Protein AF-A0A180GJJ0-F1 (afdb_monomer_lite)

pLDDT: mean 71.5, std 15.03, range [34.44, 91.5]

Organism: Puccinia triticina (isolate 1-1 / race 1 (BBBD)) (NCBI:txid630390)

InterPro domains:
  IPR057678 Domain of unknown function DUF7918 [PF25534] (17-155)

Foldseek 3Di:
DWWKWKWKAWLLATQDIDTGGPVDDDDDDDFWDWDDDPDPQKIWIWGKDKDFAAEDAVVPDDQADPPPSSLVSFQKMKMFMWTFDKDFDPDDDPPPNRPWDQDHYHYPVSVSCQARITITTHDIDMDGDDDDGDIDTPDTDPGGQWMWMWGWGDVVVCVVVPDDTDRDIDIDGD

Secondary structure (DSSP, 8-state):
---EEEEEEETTEEEEEEEE-TT--S-----EEEEE-SSTTEEEEEEEEEEE-EEE-TTT-S-----HHHHHHTTEEEEEEEEEEEEE-------------S--EEETT-TT---SEEEEE---EEEE------EEEEEE-SS-SEEEEEE---HHHHHTTT-----EEEEE--

Radius of gyration: 18.38 Å; chains: 1; bounding box: 46×41×48 Å

Sequence (174 aa):
MWPDVALVDLDGIPVSQRRIPRTQSGRRTFSQVSTKSSDLRLRATRPYQFAPIKLVDPDEQQELCQDENIIKSLGTIELRIYRCKLLATLRQENTSAFKTTNEMSFSESSKNARLTSTAGLGKPAIKERKHKTQYVIRKIADHPFLHFVFQYKPRLISLAKGSFQILSCLLNLQ

Structure (mmCIF, N/CA/C/O backbone):
data_AF-A0A180GJJ0-F1
#
_entry.id   AF-A0A180GJJ0-F1
#
loop_
_atom_site.group_PDB
_atom_site.id
_atom_site.type_symbol
_atom_site.label_atom_id
_atom_site.label_alt_id
_atom_site.label_comp_id
_atom_site.label_asym_id
_atom_site.label_entity_id
_atom_site.label_seq_id
_atom_site.pdbx_PDB_ins_code
_atom_site.Cartn_x
_atom_site.Cartn_y
_atom_site.Cartn_z
_atom_site.occupancy
_atom_site.B_iso_or_equiv
_atom_site.auth_seq_id
_atom_site.auth_comp_id
_atom_site.auth_asym_id
_atom_site.auth_atom_id
_atom_site.pdbx_PDB_model_num
ATOM 1 N N . MET A 1 1 ? 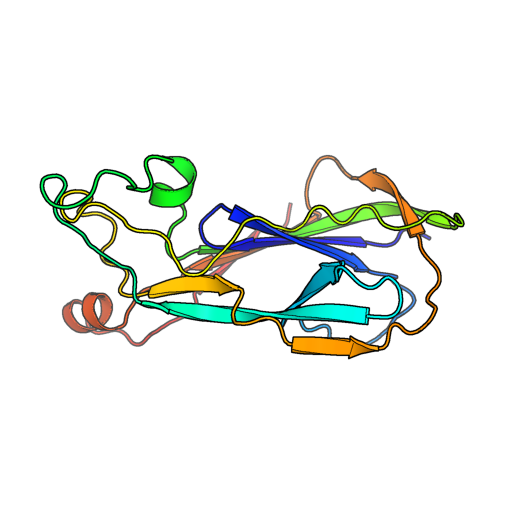16.357 -9.817 -18.663 1.00 50.34 1 MET A N 1
ATOM 2 C CA . MET A 1 1 ? 16.080 -10.349 -17.308 1.00 50.34 1 MET A CA 1
ATOM 3 C C . MET A 1 1 ? 14.993 -9.491 -16.662 1.00 50.34 1 MET A C 1
ATOM 5 O O . MET A 1 1 ? 15.060 -8.276 -16.787 1.00 50.34 1 MET A O 1
ATOM 9 N N . TRP A 1 2 ? 13.958 -10.104 -16.082 1.00 55.50 2 TRP A N 1
ATOM 10 C CA . TRP A 1 2 ? 12.721 -9.435 -15.652 1.00 55.50 2 TRP A CA 1
ATOM 11 C C . TRP A 1 2 ? 12.862 -8.857 -14.232 1.00 55.50 2 TRP A C 1
ATOM 13 O O . TRP A 1 2 ? 13.170 -9.613 -13.314 1.00 55.50 2 TRP A O 1
ATOM 23 N N . PRO A 1 3 ? 12.697 -7.548 -14.028 1.00 70.69 3 PRO A N 1
ATOM 24 C CA . PRO A 1 3 ? 12.611 -6.928 -12.703 1.00 70.69 3 PRO A CA 1
ATOM 25 C C . PRO A 1 3 ? 11.226 -7.107 -12.065 1.00 70.69 3 PRO A C 1
ATOM 27 O O . PRO A 1 3 ? 10.249 -7.434 -12.735 1.00 70.69 3 PRO A O 1
ATOM 30 N N . ASP A 1 4 ? 11.138 -6.852 -10.764 1.00 82.25 4 ASP A N 1
ATOM 31 C CA . ASP A 1 4 ? 9.906 -7.012 -9.995 1.00 82.25 4 ASP A CA 1
ATOM 32 C C . ASP A 1 4 ? 9.265 -5.650 -9.686 1.00 82.25 4 ASP A C 1
ATOM 34 O O . ASP A 1 4 ? 9.913 -4.597 -9.727 1.00 82.25 4 ASP A O 1
ATOM 38 N N . VAL A 1 5 ? 7.973 -5.656 -9.383 1.00 86.31 5 VAL A N 1
ATOM 39 C CA . VAL A 1 5 ? 7.228 -4.489 -8.901 1.00 86.31 5 VAL A CA 1
ATOM 40 C C . VAL A 1 5 ? 6.573 -4.869 -7.588 1.00 86.31 5 VAL A C 1
ATOM 42 O O . VAL A 1 5 ? 5.869 -5.868 -7.527 1.00 86.31 5 VAL A O 1
ATOM 45 N N . ALA A 1 6 ? 6.803 -4.069 -6.553 1.00 87.38 6 ALA A N 1
ATOM 46 C CA . ALA A 1 6 ? 6.100 -4.174 -5.285 1.00 87.38 6 ALA A CA 1
ATOM 47 C C . ALA A 1 6 ? 5.006 -3.107 -5.210 1.00 87.38 6 ALA A C 1
ATOM 49 O O . ALA A 1 6 ? 5.287 -1.929 -5.451 1.00 87.38 6 ALA A O 1
ATOM 50 N N . LEU A 1 7 ? 3.794 -3.524 -4.866 1.00 90.38 7 LEU A N 1
ATOM 51 C CA . LEU A 1 7 ? 2.682 -2.664 -4.480 1.00 90.38 7 LEU A CA 1
ATOM 52 C C . LEU A 1 7 ? 2.511 -2.753 -2.966 1.00 90.38 7 LEU A C 1
ATOM 54 O O . LEU A 1 7 ? 2.611 -3.846 -2.406 1.00 90.38 7 LEU A O 1
ATOM 58 N N . VAL A 1 8 ? 2.314 -1.602 -2.330 1.00 89.81 8 VAL A N 1
ATOM 59 C CA . VAL A 1 8 ? 2.077 -1.478 -0.891 1.00 89.81 8 VAL A CA 1
ATOM 60 C C . VAL A 1 8 ? 0.735 -0.799 -0.693 1.00 89.81 8 VAL A C 1
ATOM 62 O O . VAL A 1 8 ? 0.565 0.338 -1.151 1.00 89.81 8 VAL A O 1
ATOM 65 N N . ASP A 1 9 ? -0.148 -1.469 0.035 1.00 90.75 9 ASP A N 1
ATOM 66 C CA . ASP A 1 9 ? -1.451 -0.950 0.430 1.00 90.75 9 ASP A CA 1
ATOM 67 C C . ASP A 1 9 ? -1.534 -0.899 1.960 1.00 90.75 9 ASP A C 1
ATOM 69 O O . ASP A 1 9 ? -1.053 -1.802 2.651 1.00 90.75 9 ASP A O 1
ATOM 73 N N . LEU A 1 10 ? -2.105 0.183 2.486 1.00 88.88 10 LEU A N 1
ATOM 74 C CA . LEU A 1 10 ? -2.349 0.383 3.914 1.00 88.88 10 LEU A CA 1
ATOM 75 C C . LEU A 1 10 ? -3.845 0.569 4.110 1.00 88.88 10 LEU A C 1
ATOM 77 O O . LEU A 1 10 ? -4.430 1.455 3.493 1.00 88.88 10 LEU A O 1
ATOM 81 N N . ASP A 1 11 ? -4.453 -0.283 4.928 1.00 87.38 11 ASP A N 1
ATOM 82 C CA . ASP A 1 11 ? -5.887 -0.260 5.216 1.00 87.38 11 ASP A CA 1
ATOM 83 C C . ASP A 1 11 ? -6.754 -0.280 3.943 1.00 87.38 11 ASP A C 1
ATOM 85 O O . ASP A 1 11 ? -7.770 0.396 3.842 1.00 87.38 11 ASP A O 1
ATOM 89 N N . GLY A 1 12 ? -6.320 -1.038 2.928 1.00 85.62 12 GLY A N 1
ATOM 90 C CA . GLY A 1 12 ? -6.993 -1.127 1.625 1.00 85.62 12 GLY A CA 1
ATOM 91 C C . GLY A 1 12 ? -6.699 0.032 0.668 1.00 85.62 12 GLY A C 1
ATOM 92 O O . GLY A 1 12 ? -7.178 0.021 -0.466 1.00 85.62 12 GLY A O 1
ATOM 93 N N . ILE A 1 13 ? -5.886 1.012 1.075 1.00 87.81 13 ILE A N 1
ATOM 94 C CA . ILE A 1 13 ? -5.549 2.173 0.252 1.00 87.81 13 ILE A CA 1
ATOM 95 C C . ILE A 1 13 ? -4.162 1.999 -0.379 1.00 87.81 13 ILE A C 1
ATOM 97 O O . ILE A 1 13 ? -3.177 1.823 0.345 1.00 87.81 13 ILE A O 1
ATOM 101 N N . PRO A 1 14 ? -4.026 2.108 -1.713 1.00 88.00 14 PRO A N 1
ATOM 102 C CA . PRO A 1 14 ? -2.728 2.023 -2.364 1.00 88.00 14 PRO A CA 1
ATOM 103 C C . PRO A 1 14 ? -1.867 3.239 -2.031 1.00 88.00 14 PRO A C 1
ATOM 105 O O . PRO A 1 14 ? -2.184 4.373 -2.399 1.00 88.00 14 PRO A O 1
ATOM 108 N N . VAL A 1 15 ? -0.733 2.999 -1.370 1.00 86.75 15 VAL A N 1
ATOM 109 C CA . VAL A 1 15 ? 0.183 4.063 -0.920 1.00 86.75 15 VAL A CA 1
ATOM 110 C C . VAL A 1 15 ? 1.487 4.099 -1.694 1.00 86.75 15 VAL A C 1
ATOM 112 O O . VAL A 1 15 ? 2.180 5.118 -1.697 1.00 86.75 15 VAL A O 1
ATOM 115 N N . SER A 1 16 ? 1.897 2.984 -2.301 1.00 86.00 16 SER A N 1
ATOM 116 C CA . SER A 1 16 ? 3.183 2.934 -2.985 1.00 86.00 16 SER A CA 1
ATOM 117 C C . SER A 1 16 ? 3.262 1.876 -4.064 1.00 86.00 16 SER A C 1
ATOM 119 O O . SER A 1 16 ? 2.798 0.753 -3.911 1.00 86.00 16 SER A O 1
ATOM 121 N N . GLN A 1 17 ? 3.997 2.222 -5.115 1.00 85.06 17 GLN A N 1
ATOM 122 C CA . GLN A 1 17 ? 4.477 1.289 -6.116 1.00 85.06 17 GLN A CA 1
ATOM 123 C C . GLN A 1 17 ? 5.985 1.471 -6.267 1.00 85.06 17 GLN A C 1
ATOM 125 O O . GLN A 1 17 ? 6.472 2.567 -6.559 1.00 85.06 17 GLN A O 1
ATOM 130 N N . ARG A 1 18 ? 6.745 0.389 -6.093 1.00 79.62 18 ARG A N 1
ATOM 131 C CA . ARG A 1 18 ? 8.204 0.406 -6.191 1.00 79.62 18 ARG A CA 1
ATOM 132 C C . ARG A 1 18 ? 8.688 -0.588 -7.230 1.00 79.62 18 ARG A C 1
ATOM 134 O O . ARG A 1 18 ? 8.357 -1.766 -7.194 1.00 79.62 18 ARG A O 1
ATOM 141 N N . ARG A 1 19 ? 9.532 -0.102 -8.139 1.00 80.31 19 ARG A N 1
ATOM 142 C CA . ARG A 1 19 ? 10.240 -0.932 -9.119 1.00 80.31 19 ARG A CA 1
ATOM 143 C C . ARG A 1 19 ? 11.503 -1.484 -8.487 1.00 80.31 19 ARG A C 1
ATOM 145 O O . ARG A 1 19 ? 12.234 -0.764 -7.805 1.00 80.31 19 ARG A O 1
ATOM 152 N N . ILE A 1 20 ? 11.741 -2.760 -8.723 1.00 76.94 20 ILE A N 1
ATOM 153 C CA . ILE A 1 20 ? 12.735 -3.545 -8.020 1.00 76.94 20 ILE A CA 1
ATOM 154 C C . ILE A 1 20 ? 13.635 -4.240 -9.054 1.00 76.94 20 ILE A C 1
ATOM 156 O O . ILE A 1 20 ? 13.274 -5.281 -9.606 1.00 76.94 20 ILE A O 1
ATOM 160 N N . PRO A 1 21 ? 14.823 -3.681 -9.349 1.00 70.31 21 PRO A N 1
ATOM 161 C CA . PRO A 1 21 ? 15.797 -4.339 -10.212 1.00 70.31 21 PRO A CA 1
ATOM 162 C C . PRO A 1 21 ? 16.356 -5.589 -9.526 1.00 70.31 21 PRO A C 1
ATOM 164 O O . PRO A 1 21 ? 16.863 -5.505 -8.409 1.00 70.31 21 PRO A O 1
ATOM 167 N N . ARG A 1 22 ? 16.323 -6.749 -10.191 1.00 66.38 22 ARG A N 1
ATOM 168 C CA . ARG A 1 22 ? 16.918 -7.984 -9.642 1.00 66.38 22 ARG A CA 1
ATOM 169 C C . ARG A 1 22 ? 18.445 -7.943 -9.537 1.00 66.38 22 ARG A C 1
ATOM 171 O O . ARG A 1 22 ? 19.003 -8.701 -8.762 1.00 66.38 22 ARG A O 1
ATOM 178 N N . THR A 1 23 ? 19.099 -7.021 -10.244 1.00 66.44 23 THR A N 1
ATOM 179 C CA . THR A 1 23 ? 20.548 -6.776 -10.146 1.00 66.44 23 THR A CA 1
ATOM 180 C C . THR A 1 23 ? 20.966 -6.139 -8.821 1.00 66.44 23 THR A C 1
ATOM 182 O O . THR A 1 23 ? 22.145 -6.137 -8.486 1.00 66.44 23 THR A O 1
ATOM 185 N N . GLN A 1 24 ? 20.019 -5.578 -8.064 1.00 64.38 24 GLN A N 1
ATOM 186 C CA . GLN A 1 24 ? 20.301 -4.952 -6.781 1.00 64.38 24 GLN A CA 1
ATOM 187 C C . GLN A 1 24 ? 20.168 -5.993 -5.664 1.00 64.38 24 GLN A C 1
ATOM 189 O O . GLN A 1 24 ? 19.073 -6.196 -5.131 1.00 64.38 24 GLN A O 1
ATOM 194 N N . SER A 1 25 ? 21.278 -6.661 -5.353 1.00 56.03 25 SER A N 1
ATOM 195 C CA . SER A 1 25 ? 21.406 -7.641 -4.270 1.00 56.03 25 SER A CA 1
ATOM 196 C C . SER A 1 25 ? 21.410 -6.946 -2.902 1.00 56.03 25 SER A C 1
ATOM 198 O O . SER A 1 25 ? 22.079 -5.930 -2.728 1.00 56.03 25 SER A O 1
ATOM 200 N N . GLY A 1 26 ? 20.661 -7.476 -1.930 1.00 68.94 26 GLY A N 1
ATOM 201 C CA . GLY A 1 26 ? 20.648 -6.982 -0.546 1.00 68.94 26 GLY A CA 1
ATOM 202 C C . GLY A 1 26 ? 19.260 -6.935 0.099 1.00 68.94 26 GLY A C 1
ATOM 203 O O . GLY A 1 26 ? 18.230 -7.039 -0.574 1.00 68.94 26 GLY A O 1
ATOM 204 N N . ARG A 1 27 ? 19.232 -6.762 1.428 1.00 72.75 27 ARG A N 1
ATOM 205 C CA . ARG A 1 27 ? 17.996 -6.615 2.211 1.00 72.75 27 ARG A CA 1
ATOM 206 C C . ARG A 1 27 ? 17.228 -5.383 1.736 1.00 72.75 27 ARG A C 1
ATOM 208 O O . ARG A 1 27 ? 17.782 -4.288 1.653 1.00 72.75 27 ARG A O 1
ATOM 215 N N . ARG A 1 28 ? 15.937 -5.553 1.449 1.00 73.88 28 ARG A N 1
ATOM 216 C CA . ARG A 1 28 ? 15.064 -4.451 1.036 1.00 73.88 28 ARG A CA 1
ATOM 217 C C . ARG A 1 28 ? 14.118 -4.067 2.155 1.00 73.88 28 ARG A C 1
ATOM 219 O O . ARG A 1 28 ? 13.464 -4.922 2.737 1.00 73.88 28 ARG A O 1
ATOM 226 N N . THR A 1 29 ? 14.020 -2.763 2.384 1.00 80.19 29 THR A N 1
ATOM 227 C CA . THR A 1 29 ? 13.094 -2.176 3.350 1.00 80.19 29 THR A CA 1
ATOM 228 C C . THR A 1 29 ? 12.174 -1.191 2.638 1.00 80.19 29 THR A C 1
ATOM 230 O O . THR A 1 29 ? 12.620 -0.367 1.824 1.00 80.19 29 THR A O 1
ATOM 233 N N . PHE A 1 30 ? 10.883 -1.280 2.950 1.00 82.75 30 PHE A N 1
ATOM 234 C CA . PHE A 1 30 ? 9.849 -0.336 2.542 1.00 82.75 30 PHE A CA 1
ATOM 235 C C . PHE A 1 30 ? 9.472 0.488 3.774 1.00 82.75 30 PHE A C 1
ATOM 237 O O . PHE A 1 30 ? 8.681 0.046 4.593 1.00 82.75 30 PHE A O 1
ATOM 244 N N . SER A 1 31 ? 10.096 1.652 3.945 1.00 84.50 31 SER A N 1
ATOM 245 C CA . SER A 1 31 ? 9.883 2.512 5.122 1.00 84.50 31 SER A CA 1
ATOM 246 C C . SER A 1 31 ? 9.231 3.856 4.798 1.00 84.50 31 SER A C 1
ATOM 248 O O . SER A 1 31 ? 8.827 4.579 5.703 1.00 84.50 31 SER A O 1
ATOM 250 N N . GLN A 1 32 ? 9.162 4.223 3.517 1.00 85.81 32 GLN A N 1
ATOM 251 C CA . GLN A 1 32 ? 8.680 5.529 3.086 1.00 85.81 32 GLN A CA 1
ATOM 252 C C . GLN A 1 32 ? 8.236 5.514 1.624 1.00 85.81 32 GLN A C 1
ATOM 254 O O . GLN A 1 32 ? 8.768 4.767 0.795 1.00 85.81 32 GLN A O 1
ATOM 259 N N . VAL A 1 33 ? 7.346 6.443 1.301 1.00 85.00 33 VAL A N 1
ATOM 260 C CA . VAL A 1 33 ? 6.937 6.791 -0.058 1.00 85.00 33 VAL A CA 1
ATOM 261 C C . VAL A 1 33 ? 7.651 8.062 -0.476 1.00 85.00 33 VAL A C 1
ATOM 263 O O . VAL A 1 33 ? 8.088 8.869 0.343 1.00 85.00 33 VAL A O 1
ATOM 266 N N . SER A 1 34 ? 7.821 8.248 -1.775 1.00 80.94 34 SER A N 1
ATOM 267 C CA . SER A 1 34 ? 8.342 9.493 -2.312 1.00 80.94 34 SER A CA 1
ATOM 268 C C . SER A 1 34 ? 7.404 10.036 -3.373 1.00 80.94 34 SER A C 1
ATOM 270 O O . SER A 1 34 ? 7.020 9.322 -4.293 1.00 80.94 34 SER A O 1
ATOM 272 N N . THR A 1 35 ? 7.080 11.310 -3.238 1.00 75.50 35 THR A N 1
ATOM 273 C CA . THR A 1 35 ? 6.126 12.058 -4.052 1.00 75.50 35 THR A CA 1
ATOM 274 C C . THR A 1 35 ? 6.829 13.247 -4.701 1.00 75.50 35 THR A C 1
ATOM 276 O O . THR A 1 35 ? 7.941 13.626 -4.305 1.00 75.50 35 THR A O 1
ATOM 279 N N . LYS A 1 36 ? 6.209 13.808 -5.742 1.00 71.56 36 LYS A N 1
ATOM 280 C CA . LYS A 1 36 ? 6.695 15.042 -6.364 1.00 71.56 36 LYS A CA 1
ATOM 281 C C . LYS A 1 36 ? 6.545 16.198 -5.375 1.00 71.56 36 LYS A C 1
ATOM 283 O O . LYS A 1 36 ? 5.527 16.292 -4.697 1.00 71.56 36 LYS A O 1
ATOM 288 N N . SER A 1 37 ? 7.568 17.042 -5.300 1.00 71.31 37 SER A N 1
ATOM 289 C CA . SER A 1 37 ? 7.442 18.378 -4.719 1.00 71.31 37 SER A CA 1
ATOM 290 C C . SER A 1 37 ? 6.916 19.342 -5.789 1.00 71.31 37 SER A C 1
ATOM 292 O O . SER A 1 37 ? 6.978 19.025 -6.980 1.00 71.31 37 SER A O 1
ATOM 294 N N . SER A 1 38 ? 6.417 20.508 -5.374 1.00 71.75 38 SER A N 1
ATOM 295 C CA . SER A 1 38 ? 6.134 21.636 -6.273 1.00 71.75 38 SER A CA 1
ATOM 296 C C . SER A 1 38 ? 7.390 22.085 -7.030 1.00 71.75 38 SER A C 1
ATOM 298 O O . SER A 1 38 ? 7.307 22.474 -8.191 1.00 71.75 38 SER A O 1
ATOM 300 N N . ASP A 1 39 ? 8.560 21.955 -6.404 1.00 74.06 39 ASP A N 1
ATOM 301 C CA . ASP A 1 39 ? 9.860 22.165 -7.037 1.00 74.06 39 ASP A CA 1
ATOM 302 C C . ASP A 1 39 ? 10.391 20.862 -7.664 1.00 74.06 39 ASP A C 1
ATOM 304 O O . ASP A 1 39 ? 10.586 19.853 -6.982 1.00 74.06 39 ASP A O 1
ATOM 308 N N . LEU A 1 40 ? 10.689 20.898 -8.966 1.00 69.75 40 LEU A N 1
ATOM 309 C CA . LEU A 1 40 ? 11.260 19.782 -9.731 1.00 69.75 40 LEU A CA 1
ATOM 310 C C . LEU A 1 40 ? 12.630 19.302 -9.219 1.00 69.75 40 LEU A C 1
ATOM 312 O O . LEU A 1 40 ? 12.996 18.144 -9.462 1.00 69.75 40 LEU A O 1
ATOM 316 N N . ARG A 1 41 ? 13.386 20.155 -8.517 1.00 72.62 41 ARG A N 1
ATOM 317 C CA . ARG A 1 41 ? 14.682 19.815 -7.899 1.00 72.62 41 ARG A CA 1
ATOM 318 C C . ARG A 1 41 ? 14.523 19.065 -6.579 1.00 72.62 41 ARG A C 1
ATOM 320 O O . ARG A 1 41 ? 15.468 18.423 -6.114 1.00 72.62 41 ARG A O 1
ATOM 327 N N . LEU A 1 42 ? 13.326 19.095 -6.002 1.00 76.31 42 LEU A N 1
ATOM 328 C CA . LEU A 1 42 ? 13.034 18.552 -4.686 1.00 76.31 42 LEU A CA 1
ATOM 329 C C . LEU A 1 42 ? 12.094 17.346 -4.772 1.00 76.31 42 LEU A C 1
ATOM 331 O O . LEU A 1 42 ? 11.283 17.174 -5.684 1.00 76.31 42 LEU A O 1
ATOM 335 N N . ARG A 1 43 ? 12.207 16.460 -3.787 1.00 80.94 43 ARG A N 1
ATOM 336 C CA . ARG A 1 43 ? 11.362 15.278 -3.633 1.00 80.94 43 ARG A CA 1
ATOM 337 C C . ARG A 1 43 ? 10.828 15.245 -2.212 1.00 80.94 43 ARG A C 1
ATOM 339 O O . ARG A 1 43 ? 11.605 15.285 -1.262 1.00 80.94 43 ARG A O 1
ATOM 346 N N . ALA A 1 44 ? 9.514 15.130 -2.071 1.00 84.50 44 ALA A N 1
ATOM 347 C CA . ALA A 1 44 ? 8.886 14.968 -0.769 1.00 84.50 44 ALA A CA 1
ATOM 348 C C . ALA A 1 44 ? 8.841 13.477 -0.418 1.00 84.50 44 ALA A C 1
ATOM 350 O O . ALA A 1 44 ? 8.219 12.676 -1.119 1.00 84.50 44 ALA A O 1
ATOM 351 N N . THR A 1 45 ? 9.512 13.082 0.656 1.00 86.00 45 THR A N 1
ATOM 352 C CA . THR A 1 45 ? 9.462 11.723 1.207 1.00 86.00 45 THR A CA 1
ATOM 353 C C . THR A 1 45 ? 8.536 11.682 2.410 1.00 86.00 45 THR A C 1
ATOM 355 O O . THR A 1 45 ? 8.650 12.538 3.276 1.00 86.00 45 THR A O 1
ATOM 358 N N . ARG A 1 46 ? 7.629 10.708 2.473 1.00 87.44 46 ARG A N 1
ATOM 359 C CA . ARG A 1 46 ? 6.712 10.520 3.603 1.00 87.44 46 ARG A CA 1
ATOM 360 C C . ARG A 1 46 ? 6.954 9.144 4.222 1.00 87.44 46 ARG A C 1
ATOM 362 O O . ARG A 1 46 ? 6.841 8.160 3.486 1.00 87.44 46 ARG A O 1
ATOM 369 N N . PRO A 1 47 ? 7.330 9.049 5.507 1.00 89.12 47 PRO A N 1
ATOM 370 C CA . PRO A 1 47 ? 7.497 7.760 6.166 1.00 89.12 47 PRO A CA 1
ATOM 371 C C . PRO A 1 47 ? 6.141 7.079 6.358 1.00 89.12 47 PRO A C 1
ATOM 373 O O . PRO A 1 47 ? 5.120 7.756 6.487 1.00 89.12 47 PRO A O 1
ATOM 376 N N . TYR A 1 48 ? 6.141 5.748 6.401 1.00 88.88 48 TYR A N 1
ATOM 377 C CA . TYR A 1 48 ? 4.982 5.019 6.910 1.00 88.88 48 TYR A CA 1
ATOM 378 C C . TYR A 1 48 ? 4.862 5.254 8.412 1.00 88.88 48 TYR A C 1
ATOM 380 O O . TYR A 1 48 ? 5.862 5.209 9.131 1.00 88.88 48 TYR A O 1
ATOM 388 N N . GLN A 1 49 ? 3.650 5.524 8.878 1.00 87.44 49 GLN A N 1
ATOM 389 C CA . GLN A 1 49 ? 3.396 5.845 10.274 1.00 87.44 49 GLN A CA 1
ATOM 390 C C . GLN A 1 49 ? 2.031 5.310 10.697 1.00 87.44 49 GLN A C 1
ATOM 392 O O . GLN A 1 49 ? 1.059 5.445 9.958 1.00 87.44 49 GLN A O 1
ATOM 397 N N . PHE A 1 50 ? 1.969 4.772 11.915 1.00 85.88 50 PHE A N 1
ATOM 398 C CA . PHE A 1 50 ? 0.708 4.531 12.604 1.00 85.88 50 PHE A CA 1
ATOM 399 C C . PHE A 1 50 ? 0.217 5.821 13.259 1.00 85.88 50 PHE A C 1
ATOM 401 O O . PHE A 1 50 ? 0.992 6.513 13.927 1.00 85.88 50 PHE A O 1
ATOM 408 N N . ALA A 1 51 ? -1.060 6.132 13.087 1.00 81.38 51 ALA A N 1
ATOM 409 C CA . ALA A 1 51 ? -1.721 7.255 13.738 1.00 81.38 51 ALA A CA 1
ATOM 410 C C . ALA A 1 51 ? -3.003 6.783 14.428 1.00 81.38 51 ALA A C 1
ATOM 412 O O . ALA A 1 51 ? -3.579 5.794 13.981 1.00 81.38 51 ALA A O 1
ATOM 413 N N . PRO A 1 52 ? -3.452 7.447 15.506 1.00 79.12 52 PRO A N 1
ATOM 414 C CA . PRO A 1 52 ? -4.712 7.104 16.151 1.00 79.12 52 PRO A CA 1
ATOM 415 C C . PRO A 1 52 ? -5.893 7.186 15.178 1.00 79.12 52 PRO A C 1
ATOM 417 O O . PRO A 1 52 ? -5.951 8.113 14.368 1.00 79.12 52 PRO A O 1
ATOM 420 N N . ILE A 1 53 ? -6.835 6.244 15.273 1.00 78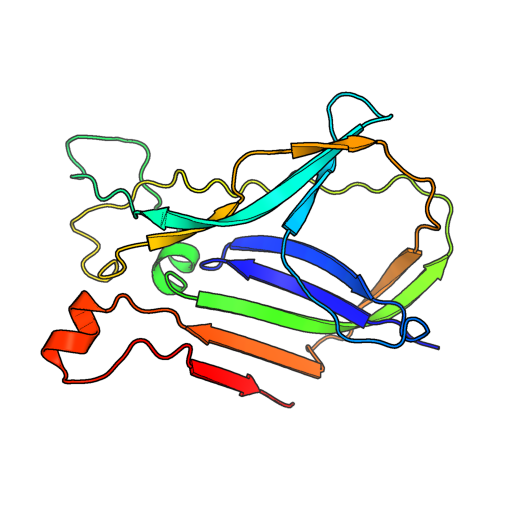.25 53 ILE A N 1
ATOM 421 C CA . ILE A 1 53 ? -8.108 6.370 14.549 1.00 78.25 53 ILE A CA 1
ATOM 422 C C . ILE A 1 53 ? -8.906 7.502 15.191 1.00 78.25 53 ILE A C 1
ATOM 424 O O . ILE A 1 53 ? -9.051 7.535 16.413 1.00 78.25 53 ILE A O 1
ATOM 428 N N . LYS A 1 54 ? -9.429 8.416 14.371 1.00 78.06 54 LYS A N 1
ATOM 429 C CA . LYS A 1 54 ? -10.425 9.392 14.812 1.00 78.06 54 LYS A CA 1
ATOM 430 C C . LYS A 1 54 ? -11.804 8.764 14.658 1.00 78.06 54 LYS A C 1
ATOM 432 O O . LYS A 1 54 ? -12.254 8.541 13.535 1.00 78.06 54 LYS A O 1
ATOM 437 N N . LEU A 1 55 ? -12.416 8.432 15.786 1.00 75.75 55 LEU A N 1
ATOM 438 C CA . LEU A 1 55 ? -13.809 8.012 15.858 1.00 75.75 55 LEU A CA 1
ATOM 439 C C . LEU A 1 55 ? -14.647 9.248 16.176 1.00 75.75 55 LEU A C 1
ATOM 441 O O . LEU A 1 55 ? -14.230 10.061 17.000 1.00 75.75 55 LEU A O 1
ATOM 445 N N . VAL A 1 56 ? -15.741 9.429 15.444 1.00 75.12 56 VAL A N 1
ATOM 446 C CA . VAL A 1 56 ? -16.610 10.602 15.560 1.00 75.12 56 VAL A CA 1
ATOM 447 C C . VAL A 1 56 ? -18.059 10.151 15.474 1.00 75.12 56 VAL A C 1
ATOM 449 O O . VAL A 1 56 ? -18.381 9.233 14.707 1.00 75.12 56 VAL A O 1
ATOM 452 N N . ASP A 1 57 ? -18.932 10.786 16.249 1.00 75.38 57 ASP A N 1
ATOM 453 C CA . ASP A 1 57 ? -20.362 10.549 16.137 1.00 75.38 57 ASP A CA 1
ATOM 454 C C . ASP A 1 57 ? -20.887 11.075 14.792 1.00 75.38 57 ASP A C 1
ATOM 456 O O . ASP A 1 57 ? -20.478 12.146 14.332 1.00 75.38 57 ASP A O 1
ATOM 460 N N . PRO A 1 58 ? -21.793 10.335 14.127 1.00 66.75 58 PRO A N 1
ATOM 461 C CA . PRO A 1 58 ? -22.323 10.728 12.821 1.00 66.75 58 PRO A CA 1
ATOM 462 C C . PRO A 1 58 ? -23.070 12.069 12.844 1.00 66.75 58 PRO A C 1
ATOM 464 O O . PRO A 1 58 ? -23.224 12.689 11.794 1.00 66.75 58 PRO A O 1
ATOM 467 N N . ASP A 1 59 ? -23.478 12.531 14.028 1.00 70.00 59 ASP A N 1
ATOM 468 C CA . ASP A 1 59 ? -24.167 13.804 14.231 1.00 70.00 59 ASP A CA 1
ATOM 469 C C . ASP A 1 59 ? -23.199 15.002 14.365 1.00 70.00 59 ASP A C 1
ATOM 471 O O . ASP A 1 59 ? -23.618 16.147 14.193 1.00 70.00 59 ASP A O 1
ATOM 475 N N . GLU A 1 60 ? -21.902 14.770 14.626 1.00 65.88 60 GLU A N 1
ATOM 476 C CA . GLU A 1 60 ? -20.907 15.829 14.878 1.00 65.88 60 GLU A CA 1
ATOM 477 C C . GLU A 1 60 ? -20.041 16.198 13.652 1.00 65.88 60 GLU A C 1
ATOM 479 O O . GLU A 1 60 ? -19.498 17.305 13.599 1.00 65.88 60 GLU A O 1
ATOM 484 N N . GLN A 1 61 ? -19.897 15.320 12.645 1.00 61.56 61 GLN A N 1
ATOM 485 C CA . GLN A 1 61 ? -19.099 15.588 11.432 1.00 61.56 61 GLN A CA 1
ATOM 486 C C . GLN A 1 61 ? -19.671 14.951 10.156 1.00 61.56 61 GLN A C 1
ATOM 488 O O . GLN A 1 61 ? -20.036 13.780 10.132 1.00 61.56 61 GLN A O 1
ATOM 493 N N . GLN A 1 62 ? -19.636 15.700 9.045 1.00 61.72 62 GLN A N 1
ATOM 494 C CA . GLN A 1 62 ? -20.109 15.245 7.726 1.00 61.72 62 GLN A CA 1
ATOM 495 C C . GLN A 1 62 ? -19.054 14.521 6.865 1.00 61.72 62 GLN A C 1
ATOM 497 O O . GLN A 1 62 ? -19.425 13.819 5.926 1.00 61.72 62 GLN A O 1
ATOM 502 N N . GLU A 1 63 ? -17.755 14.634 7.168 1.00 70.38 63 GLU A N 1
ATOM 503 C CA . GLU A 1 63 ? -16.677 14.003 6.381 1.00 70.38 63 GLU A CA 1
ATOM 504 C C . GLU A 1 63 ? -16.196 12.684 7.008 1.00 70.38 63 GLU A C 1
ATOM 506 O O . GLU A 1 63 ? -15.083 12.568 7.522 1.00 70.38 63 GLU A O 1
ATOM 511 N N . LEU A 1 64 ? -17.060 11.669 6.971 1.00 76.12 64 LEU A N 1
ATOM 512 C CA . LEU A 1 64 ? -16.735 10.310 7.409 1.00 76.12 64 LEU A CA 1
ATOM 513 C C . LEU A 1 64 ? -16.260 9.447 6.234 1.00 76.12 64 LEU A C 1
ATOM 515 O O . LEU A 1 64 ? -16.769 9.548 5.116 1.00 76.12 64 LEU A O 1
ATOM 519 N N . CYS A 1 65 ? -15.316 8.542 6.490 1.00 77.00 65 CYS A N 1
ATOM 520 C CA . CYS A 1 65 ? -14.954 7.510 5.526 1.00 77.00 65 CYS A CA 1
ATOM 521 C C . CYS A 1 65 ? -16.117 6.516 5.373 1.00 77.00 65 CYS A C 1
ATOM 523 O O . CYS A 1 65 ? -16.448 5.802 6.318 1.00 77.00 65 CYS A O 1
ATOM 525 N N . GLN A 1 66 ? -16.718 6.468 4.181 1.00 78.81 66 GLN A N 1
ATOM 526 C CA . GLN A 1 66 ? -17.801 5.536 3.830 1.00 78.81 66 GLN A CA 1
ATOM 527 C C . GLN A 1 66 ? -17.347 4.404 2.892 1.00 78.81 66 GLN A C 1
ATOM 529 O O . GLN A 1 66 ? -18.162 3.620 2.413 1.00 78.81 66 GLN A O 1
ATOM 534 N N . ASP A 1 67 ? -16.050 4.320 2.586 1.00 82.88 67 ASP A N 1
ATOM 535 C CA . ASP A 1 67 ? -15.534 3.272 1.707 1.00 82.88 67 ASP A CA 1
ATOM 536 C C . ASP A 1 67 ? -15.463 1.938 2.462 1.00 82.88 67 ASP A C 1
ATOM 538 O O . ASP A 1 67 ? -14.568 1.691 3.272 1.00 82.88 67 ASP A O 1
ATOM 542 N N . GLU A 1 68 ? -16.411 1.056 2.159 1.00 80.69 68 GLU A N 1
ATOM 543 C CA . GLU A 1 68 ? -16.510 -0.291 2.723 1.00 80.69 68 GLU A CA 1
ATOM 544 C C . GLU A 1 68 ? -15.238 -1.127 2.547 1.00 80.69 68 GLU A C 1
ATOM 546 O O . GLU A 1 68 ? -14.922 -1.958 3.401 1.00 80.69 68 GLU A O 1
ATOM 551 N N . ASN A 1 69 ? -14.489 -0.935 1.458 1.00 81.25 69 ASN A N 1
ATOM 552 C CA . ASN A 1 69 ? -13.253 -1.683 1.238 1.00 81.25 69 ASN A CA 1
ATOM 553 C C . ASN A 1 69 ? -12.163 -1.216 2.199 1.00 81.25 69 ASN A C 1
ATOM 555 O O . ASN A 1 69 ? -11.447 -2.055 2.750 1.00 81.25 69 ASN A O 1
ATOM 559 N N . ILE A 1 70 ? -12.077 0.096 2.436 1.00 81.12 70 ILE A N 1
ATOM 560 C CA . ILE A 1 70 ? -11.165 0.675 3.428 1.00 81.12 70 ILE A CA 1
ATOM 561 C C . ILE A 1 70 ? -11.568 0.185 4.817 1.00 81.12 70 ILE A C 1
ATOM 563 O O . ILE A 1 70 ? -10.745 -0.399 5.517 1.00 81.12 70 ILE A O 1
ATOM 567 N N . ILE A 1 71 ? -12.849 0.312 5.179 1.00 78.25 71 ILE A N 1
ATOM 568 C CA . ILE A 1 71 ? -13.380 -0.100 6.488 1.00 78.25 71 ILE A CA 1
ATOM 569 C C . ILE A 1 71 ? -13.090 -1.582 6.772 1.00 78.25 71 ILE A C 1
ATOM 571 O O . ILE A 1 71 ? -12.646 -1.923 7.868 1.00 78.25 71 ILE A O 1
ATOM 575 N N . LYS A 1 72 ? -13.295 -2.472 5.795 1.00 80.94 72 LYS A N 1
ATOM 576 C CA . LYS A 1 72 ? -13.024 -3.916 5.940 1.00 80.94 72 LYS A CA 1
ATOM 577 C C . LYS A 1 72 ? -11.538 -4.249 5.994 1.00 80.94 72 LYS A C 1
ATOM 579 O O . LYS A 1 72 ? -11.163 -5.236 6.624 1.00 80.94 72 LYS A O 1
ATOM 584 N N . SER A 1 73 ? -10.713 -3.454 5.321 1.00 82.75 73 SER A N 1
ATOM 585 C CA . SER A 1 73 ? -9.266 -3.666 5.246 1.00 82.75 73 SER A CA 1
ATOM 586 C C . SER A 1 73 ? -8.505 -2.981 6.381 1.00 82.75 73 SER A C 1
ATOM 588 O O . SER A 1 73 ? -7.304 -3.216 6.513 1.00 82.75 73 SER A O 1
ATOM 590 N N . LEU A 1 74 ? -9.173 -2.166 7.207 1.00 84.88 74 LEU A N 1
ATOM 591 C CA . LEU A 1 74 ? -8.581 -1.519 8.377 1.00 84.88 74 LEU A CA 1
ATOM 592 C C . LEU A 1 74 ? -7.797 -2.525 9.227 1.00 84.88 74 LEU A C 1
ATOM 594 O O . LEU A 1 74 ? -8.258 -3.632 9.519 1.00 84.88 74 LEU A O 1
ATOM 598 N N . GLY A 1 75 ? -6.604 -2.122 9.657 1.00 81.94 75 GLY A N 1
ATOM 599 C CA . GLY A 1 75 ? -5.722 -3.000 10.417 1.00 81.94 75 GLY A CA 1
ATOM 600 C C . GLY A 1 75 ? -4.893 -3.921 9.531 1.00 81.94 75 GLY A C 1
ATOM 601 O O . GLY A 1 75 ? -4.369 -4.914 10.035 1.00 81.94 75 GLY A O 1
ATOM 602 N N . THR A 1 76 ? -4.770 -3.625 8.233 1.00 87.31 76 THR A N 1
ATOM 603 C CA . THR A 1 76 ? -4.043 -4.474 7.281 1.00 87.31 76 THR A CA 1
ATOM 604 C C . THR A 1 76 ? -2.978 -3.690 6.524 1.00 87.31 76 THR A C 1
ATOM 606 O O . THR A 1 76 ? -3.218 -2.604 6.006 1.00 87.31 76 THR A O 1
ATOM 609 N N . ILE A 1 77 ? -1.781 -4.265 6.434 1.00 89.50 77 ILE A N 1
ATOM 610 C CA . ILE A 1 77 ? -0.713 -3.838 5.528 1.00 89.50 77 ILE A CA 1
ATOM 611 C C . ILE A 1 77 ? -0.549 -4.949 4.496 1.00 89.50 77 ILE A C 1
ATOM 613 O O . ILE A 1 77 ? -0.264 -6.092 4.858 1.00 89.50 77 ILE A O 1
ATOM 617 N N . GLU A 1 78 ? -0.700 -4.624 3.219 1.00 91.38 78 GLU A N 1
ATOM 618 C CA . GLU A 1 78 ? -0.578 -5.578 2.119 1.00 91.38 78 GLU A CA 1
ATOM 619 C C . GLU A 1 78 ? 0.659 -5.252 1.275 1.00 91.38 78 GLU A C 1
ATOM 621 O O . GLU A 1 78 ? 0.880 -4.108 0.870 1.00 91.38 78 GLU A O 1
ATOM 626 N N . LEU A 1 79 ? 1.494 -6.261 1.016 1.00 90.88 79 LEU A N 1
ATOM 627 C CA . LEU A 1 79 ? 2.650 -6.166 0.128 1.00 90.88 79 LEU A CA 1
ATOM 628 C C . LEU A 1 79 ? 2.527 -7.224 -0.968 1.00 90.88 79 LEU A C 1
ATOM 630 O O . LEU A 1 79 ? 2.717 -8.419 -0.729 1.00 90.88 79 LEU A O 1
ATOM 634 N N . ARG A 1 80 ? 2.275 -6.766 -2.194 1.00 91.50 80 ARG A N 1
ATOM 635 C CA . ARG A 1 80 ? 2.139 -7.621 -3.380 1.00 91.50 80 ARG A CA 1
ATOM 636 C C . ARG A 1 80 ? 3.332 -7.438 -4.301 1.00 91.50 80 ARG A C 1
ATOM 638 O O . ARG A 1 80 ? 3.632 -6.317 -4.710 1.00 91.50 80 ARG A O 1
ATOM 645 N N . ILE A 1 81 ? 4.014 -8.524 -4.650 1.00 88.94 81 ILE A N 1
ATOM 646 C CA . ILE A 1 81 ? 5.186 -8.500 -5.530 1.00 88.94 81 ILE A CA 1
ATOM 647 C C . ILE A 1 81 ? 4.865 -9.238 -6.829 1.00 88.94 81 ILE A C 1
ATOM 649 O O . ILE A 1 81 ? 4.543 -10.425 -6.837 1.00 88.94 81 ILE A O 1
ATOM 653 N N . TYR A 1 82 ? 5.000 -8.524 -7.943 1.00 89.00 82 TYR A N 1
ATOM 654 C CA . TYR A 1 82 ? 4.707 -9.002 -9.290 1.00 89.00 82 TYR A CA 1
ATOM 655 C C . TYR A 1 82 ? 5.974 -9.090 -10.133 1.00 89.00 82 TYR A C 1
ATOM 657 O O . TYR A 1 82 ? 6.828 -8.199 -10.093 1.00 89.00 82 TYR A O 1
ATOM 665 N N . ARG A 1 83 ? 6.068 -10.127 -10.972 1.00 86.56 83 ARG A N 1
ATOM 666 C CA . ARG A 1 83 ? 7.111 -10.212 -12.004 1.00 86.56 83 ARG A CA 1
ATOM 667 C C . ARG A 1 83 ? 6.747 -9.279 -13.156 1.00 86.56 83 ARG A C 1
ATOM 669 O O . ARG A 1 83 ? 5.601 -9.286 -13.603 1.00 86.56 83 ARG A O 1
ATOM 676 N N . CYS A 1 84 ? 7.702 -8.486 -13.646 1.00 80.44 84 CYS A N 1
ATOM 677 C CA . CYS A 1 84 ? 7.428 -7.448 -14.641 1.00 80.44 84 CYS A CA 1
ATOM 678 C C . CYS A 1 84 ? 8.480 -7.355 -15.752 1.00 80.44 84 CYS A C 1
ATOM 680 O O . CYS A 1 84 ? 9.664 -7.633 -15.572 1.00 80.44 84 CYS A O 1
ATOM 682 N N . LYS A 1 85 ? 8.043 -6.932 -16.940 1.00 77.50 85 LYS A N 1
ATOM 683 C CA . LYS A 1 85 ? 8.906 -6.603 -18.089 1.00 77.50 85 LYS A CA 1
ATOM 684 C C . LYS A 1 85 ? 9.155 -5.090 -18.041 1.00 77.50 85 LYS A C 1
ATOM 686 O O . LYS A 1 85 ? 8.215 -4.332 -18.283 1.00 77.50 85 LYS A O 1
ATOM 691 N N . LEU A 1 86 ? 10.369 -4.637 -17.702 1.00 68.44 86 LEU A N 1
ATOM 692 C CA . LEU A 1 86 ? 10.727 -3.208 -17.780 1.00 68.44 86 LEU A CA 1
ATOM 693 C C . LEU A 1 86 ? 11.410 -2.888 -19.113 1.00 68.44 86 LEU A C 1
ATOM 695 O O . LEU A 1 86 ? 12.223 -3.670 -19.600 1.00 68.44 86 LEU A O 1
ATOM 699 N N . LEU A 1 87 ? 11.128 -1.701 -19.645 1.00 67.50 87 LEU A N 1
ATOM 700 C CA . LEU A 1 87 ? 11.955 -1.035 -20.649 1.00 67.50 87 LEU A CA 1
ATOM 701 C C . LEU A 1 87 ? 12.655 0.162 -20.010 1.00 67.50 87 LEU A C 1
ATOM 703 O O . LEU A 1 87 ? 12.043 0.911 -19.247 1.00 67.50 87 LEU A O 1
ATOM 707 N N . ALA A 1 88 ? 13.933 0.352 -20.323 1.00 62.06 88 ALA A N 1
ATOM 708 C CA . ALA A 1 88 ? 14.628 1.587 -19.989 1.00 62.06 88 ALA A CA 1
ATOM 709 C C . ALA A 1 88 ? 14.155 2.682 -20.954 1.00 62.06 88 ALA A C 1
ATOM 711 O O . ALA A 1 88 ? 14.296 2.541 -22.166 1.00 62.06 88 ALA A O 1
ATOM 712 N N . THR A 1 89 ? 13.564 3.754 -20.429 1.00 57.38 89 THR A N 1
ATOM 713 C CA . THR A 1 89 ? 13.144 4.912 -21.233 1.00 57.38 89 THR A CA 1
ATOM 714 C C . THR A 1 89 ? 13.362 6.197 -20.447 1.00 57.38 89 THR A C 1
ATOM 716 O O . THR A 1 89 ? 13.070 6.248 -19.251 1.00 57.38 89 THR A O 1
ATOM 719 N N . LEU A 1 90 ? 13.790 7.255 -21.134 1.00 48.62 90 LEU A N 1
ATOM 720 C CA . LEU A 1 90 ? 13.819 8.624 -20.620 1.00 48.62 90 LEU A CA 1
ATOM 721 C C . LEU A 1 90 ? 12.384 9.165 -20.542 1.00 48.62 90 LEU A C 1
ATOM 723 O O . LEU A 1 90 ? 11.873 9.716 -21.511 1.00 48.62 90 LEU A O 1
ATOM 727 N N . ARG A 1 91 ? 11.688 8.985 -19.417 1.00 49.16 91 ARG A N 1
ATOM 728 C CA . ARG A 1 91 ? 10.389 9.642 -19.196 1.00 49.16 91 ARG A CA 1
ATOM 729 C C . ARG A 1 91 ? 10.200 10.023 -17.742 1.00 49.16 91 ARG A C 1
ATOM 731 O O . ARG A 1 91 ? 10.263 9.159 -16.873 1.00 49.16 91 ARG A O 1
ATOM 738 N N . GLN A 1 92 ? 9.867 11.296 -17.522 1.00 45.31 92 GLN A N 1
ATOM 739 C CA . GLN A 1 92 ? 9.475 11.844 -16.229 1.00 45.31 92 GLN A CA 1
ATOM 740 C C . GLN A 1 92 ? 8.392 10.971 -15.582 1.00 45.31 92 GLN A C 1
ATOM 742 O O . GLN A 1 92 ? 7.314 10.762 -16.132 1.00 45.31 92 GLN A O 1
ATOM 747 N N . GLU A 1 93 ? 8.700 10.449 -14.395 1.00 47.47 93 GLU A N 1
ATOM 748 C CA . GLU A 1 93 ? 7.748 9.752 -13.535 1.00 47.47 93 GLU A CA 1
ATOM 749 C C . GLU A 1 93 ? 6.491 10.599 -13.341 1.00 47.47 93 GLU A C 1
ATOM 751 O O . GLU A 1 93 ? 6.563 11.681 -12.768 1.00 47.47 93 GLU A O 1
ATOM 756 N N . ASN A 1 94 ? 5.329 10.084 -13.732 1.00 40.03 94 ASN A N 1
ATOM 757 C CA . ASN A 1 94 ? 4.047 10.507 -13.183 1.00 40.03 94 ASN A CA 1
ATOM 758 C C . ASN A 1 94 ? 3.738 9.630 -11.975 1.00 40.03 94 ASN A C 1
ATOM 760 O O . ASN A 1 94 ? 2.926 8.719 -12.043 1.00 40.03 94 ASN A O 1
ATOM 764 N N . THR A 1 95 ? 4.428 9.867 -10.859 1.00 47.56 95 THR A N 1
ATOM 765 C CA . THR A 1 95 ? 3.890 9.435 -9.568 1.00 47.56 95 THR A CA 1
ATOM 766 C C . THR A 1 95 ? 2.738 10.377 -9.251 1.00 47.56 95 THR A C 1
ATOM 768 O O . THR A 1 95 ? 2.982 11.541 -8.918 1.00 47.56 95 THR A O 1
ATOM 771 N N . SER A 1 96 ? 1.503 9.904 -9.411 1.00 45.72 96 SER A N 1
ATOM 772 C CA . SER A 1 96 ? 0.348 10.527 -8.773 1.00 45.72 96 SER A CA 1
ATOM 773 C C . SER A 1 96 ? 0.671 10.693 -7.289 1.00 45.72 96 SER A C 1
ATOM 775 O O . SER A 1 96 ? 1.230 9.785 -6.668 1.00 45.72 96 SER A O 1
ATOM 777 N N . ALA A 1 97 ? 0.402 11.869 -6.725 1.00 51.06 97 ALA A N 1
ATOM 778 C CA . ALA A 1 97 ? 0.466 12.024 -5.282 1.00 51.06 97 ALA A CA 1
ATOM 779 C C . ALA A 1 97 ? -0.532 11.027 -4.679 1.00 51.06 97 ALA A C 1
ATOM 781 O O . ALA A 1 97 ? -1.725 11.105 -4.964 1.00 51.06 97 ALA A O 1
ATOM 782 N N . PHE A 1 98 ? -0.038 10.046 -3.924 1.00 52.84 98 PHE A N 1
ATOM 783 C CA . PHE A 1 98 ? -0.902 9.107 -3.223 1.00 52.84 98 PHE A CA 1
ATOM 784 C C . PHE A 1 98 ? -1.720 9.906 -2.202 1.00 52.84 98 PHE A C 1
ATOM 786 O O . PHE A 1 98 ? -1.152 10.533 -1.304 1.00 52.84 98 PHE A O 1
ATOM 793 N N . LYS A 1 99 ? -3.043 9.952 -2.392 1.00 51.88 99 LYS A N 1
ATOM 794 C CA . LYS A 1 99 ? -3.992 10.603 -1.481 1.00 51.88 99 LYS A CA 1
ATOM 795 C C . LYS A 1 99 ? -4.242 9.687 -0.287 1.00 51.88 99 LYS A C 1
ATOM 797 O O . LYS A 1 99 ? -5.315 9.120 -0.152 1.00 51.88 99 LYS A O 1
ATOM 802 N N . THR A 1 100 ? -3.230 9.500 0.546 1.00 53.06 100 THR A N 1
ATOM 803 C CA . THR A 1 100 ? -3.394 8.795 1.818 1.00 53.06 100 THR A CA 1
ATOM 804 C C . THR A 1 100 ? -2.787 9.666 2.901 1.00 53.06 100 THR A C 1
ATOM 806 O O . THR A 1 100 ? -1.567 9.862 2.947 1.00 53.06 100 THR A O 1
ATOM 809 N N . THR A 1 101 ? -3.633 10.243 3.737 1.00 59.66 101 THR A N 1
ATOM 810 C CA . THR A 1 101 ? -3.234 10.965 4.943 1.00 59.66 101 THR A CA 1
ATOM 811 C C . THR A 1 101 ? -3.672 10.148 6.147 1.00 59.66 101 THR A C 1
ATOM 813 O O . THR A 1 101 ? -4.665 9.429 6.098 1.00 59.66 101 THR A O 1
ATOM 816 N N . ASN A 1 102 ? -2.940 10.274 7.250 1.00 65.19 102 ASN A N 1
ATOM 817 C CA . ASN A 1 102 ? -3.313 9.717 8.555 1.00 65.19 102 ASN A CA 1
ATOM 818 C C . ASN A 1 102 ? -4.535 10.431 9.184 1.00 65.19 102 ASN A C 1
ATOM 820 O O . ASN A 1 102 ? -4.694 10.455 10.399 1.00 65.19 102 ASN A O 1
ATOM 824 N N . GLU A 1 103 ? -5.359 11.081 8.366 1.00 67.44 103 GLU A N 1
ATOM 825 C CA . GLU A 1 103 ? -6.381 12.049 8.757 1.00 67.44 103 GLU A CA 1
ATOM 826 C C . GLU A 1 103 ? -7.741 11.608 8.205 1.00 67.44 103 GLU A C 1
ATOM 828 O O . GLU A 1 103 ? -8.412 12.364 7.515 1.00 67.44 103 GLU A O 1
ATOM 833 N N . MET A 1 104 ? -8.126 10.358 8.467 1.00 73.38 104 MET A N 1
ATOM 834 C CA . MET A 1 104 ? -9.471 9.860 8.167 1.00 73.38 104 MET A CA 1
ATOM 835 C C . MET A 1 104 ? -10.294 9.785 9.454 1.00 73.38 104 MET A C 1
ATOM 837 O O . MET A 1 104 ? -9.792 9.309 10.477 1.00 73.38 104 MET A O 1
ATOM 841 N N . SER A 1 105 ? -11.544 10.239 9.378 1.00 75.31 105 SER A N 1
ATOM 842 C CA . SER A 1 105 ? -12.547 10.093 10.435 1.00 75.31 105 SER A CA 1
ATOM 843 C C . SER A 1 105 ? -13.471 8.919 10.113 1.00 75.31 105 SER A C 1
ATOM 845 O O . SER A 1 105 ? -13.880 8.735 8.964 1.00 75.31 105 SER A O 1
ATOM 847 N N . PHE A 1 106 ? -13.801 8.119 11.120 1.00 76.31 106 PHE A N 1
ATOM 848 C CA . PHE A 1 106 ? -14.697 6.967 11.011 1.00 76.31 106 PHE A CA 1
ATOM 849 C C . PHE A 1 106 ? -15.843 7.120 12.004 1.00 76.31 106 PHE A C 1
ATOM 851 O O . PHE A 1 106 ? -15.653 7.689 13.077 1.00 76.31 106 PHE A O 1
ATOM 858 N N . SER A 1 107 ? -17.026 6.599 11.668 1.00 72.06 107 SER A N 1
ATOM 859 C CA . SER A 1 107 ? -18.154 6.677 12.599 1.00 72.06 107 SER A CA 1
ATOM 860 C C . SER A 1 107 ? -17.903 5.797 13.829 1.00 72.06 107 SER A C 1
ATOM 862 O O . SER A 1 107 ? -17.374 4.685 13.699 1.00 72.06 107 SER A O 1
ATOM 864 N N . GLU A 1 108 ? -18.328 6.225 15.016 1.00 71.06 108 GLU A N 1
ATOM 865 C CA . GLU A 1 108 ? -18.273 5.355 16.204 1.00 71.06 108 GLU A CA 1
ATOM 866 C C . GLU A 1 108 ? -19.154 4.106 16.033 1.00 71.06 108 GLU A C 1
ATOM 868 O O . GLU A 1 108 ? -18.805 2.997 16.451 1.00 71.06 108 GLU A O 1
ATOM 873 N N . SER A 1 109 ? -20.286 4.271 15.337 1.00 66.31 109 SER A N 1
ATOM 874 C CA . SER A 1 109 ? -21.257 3.206 15.064 1.00 66.31 109 SER A CA 1
ATOM 875 C C . SER A 1 109 ? -20.698 2.072 14.195 1.00 66.31 109 SER A C 1
ATOM 877 O O . SER A 1 109 ? -21.182 0.937 14.273 1.00 66.31 109 SER A O 1
ATOM 879 N N . SER A 1 110 ? -19.622 2.330 13.439 1.00 63.19 110 SER A N 1
ATOM 880 C CA . SER A 1 110 ? -18.821 1.308 12.756 1.00 63.19 110 SER A CA 1
ATOM 881 C C . SER A 1 110 ? -18.006 0.496 13.778 1.00 63.19 110 SER A C 1
ATOM 883 O O . SER A 1 110 ? -16.777 0.511 13.797 1.00 63.19 110 SER A O 1
ATOM 885 N N . LYS A 1 111 ? -18.713 -0.287 14.610 1.00 51.19 111 LYS A N 1
ATOM 886 C CA . LYS A 1 111 ? -18.251 -1.176 15.704 1.00 51.19 111 LYS A CA 1
ATOM 887 C C . LYS A 1 111 ? -17.124 -2.164 15.341 1.00 51.19 111 LYS A C 1
ATOM 889 O O . LYS A 1 111 ? -16.589 -2.842 16.222 1.00 51.19 111 LYS A O 1
ATOM 894 N N . ASN A 1 112 ? -16.752 -2.258 14.065 1.00 50.97 112 ASN A N 1
ATOM 895 C CA . ASN A 1 112 ? -15.628 -3.054 13.570 1.00 50.97 112 ASN A CA 1
ATOM 896 C C . ASN A 1 112 ? -14.288 -2.302 13.607 1.00 50.97 112 ASN A C 1
ATOM 898 O O . ASN A 1 112 ? -13.239 -2.947 13.594 1.00 50.97 112 ASN A O 1
ATOM 902 N N . ALA A 1 113 ? -14.292 -0.977 13.775 1.00 52.00 113 ALA A N 1
ATOM 903 C CA . ALA A 1 113 ? -13.101 -0.169 14.019 1.00 52.00 113 ALA A CA 1
ATOM 904 C C . ALA A 1 113 ? -12.624 -0.285 15.480 1.00 52.00 113 ALA A C 1
ATOM 906 O O . ALA A 1 113 ? -12.268 0.696 16.119 1.00 52.00 113 ALA A O 1
ATOM 907 N N . ARG A 1 114 ? -12.538 -1.508 16.029 1.00 55.03 114 ARG A N 1
ATOM 908 C CA . ARG A 1 114 ? -11.877 -1.761 17.331 1.00 55.03 114 ARG A CA 1
ATOM 909 C C . ARG A 1 114 ? -10.375 -1.420 17.308 1.00 55.03 114 ARG A C 1
ATOM 911 O O . ARG A 1 114 ? -9.663 -1.606 18.293 1.00 55.03 114 ARG A O 1
ATOM 918 N N . LEU A 1 115 ? -9.875 -0.996 16.155 1.00 64.25 115 LEU A N 1
ATOM 919 C CA . LEU A 1 115 ? -8.521 -0.550 15.925 1.00 64.25 115 LEU A CA 1
ATOM 920 C C . LEU A 1 115 ? -8.314 0.815 16.581 1.00 64.25 115 LEU A C 1
ATOM 922 O O . LEU A 1 115 ? -9.086 1.740 16.393 1.00 64.25 115 LEU A O 1
ATOM 926 N N . THR A 1 116 ? -7.241 0.948 17.350 1.00 68.56 116 THR A N 1
ATOM 927 C CA . THR A 1 116 ? -6.844 2.219 17.960 1.00 68.56 116 THR A CA 1
ATOM 928 C C . THR A 1 116 ? -6.014 3.061 17.007 1.00 68.56 116 THR A C 1
ATOM 930 O O . THR A 1 116 ? -5.764 4.223 17.293 1.00 68.56 116 THR A O 1
ATOM 933 N N . SER A 1 117 ? -5.530 2.474 15.908 1.00 75.38 117 SER A N 1
ATOM 934 C CA . SER A 1 117 ? -4.678 3.150 14.937 1.00 75.38 117 SER A CA 1
ATOM 935 C C . SER A 1 117 ? -4.971 2.734 13.501 1.00 75.38 117 SER A C 1
ATOM 937 O O . SER A 1 117 ? -5.289 1.569 13.274 1.00 75.38 117 SER A O 1
ATOM 939 N N . THR A 1 118 ? -4.763 3.654 12.562 1.00 83.38 118 THR A N 1
ATOM 940 C CA . THR A 1 118 ? -4.640 3.402 11.123 1.00 83.38 118 THR A CA 1
ATOM 941 C C . THR A 1 118 ? -3.173 3.482 10.702 1.00 83.38 118 THR A C 1
ATOM 943 O O . THR A 1 118 ? -2.340 4.097 11.386 1.00 83.38 118 THR A O 1
ATOM 946 N N . ALA A 1 119 ? -2.837 2.859 9.578 1.00 85.88 119 ALA A N 1
ATOM 947 C CA . ALA A 1 119 ? -1.539 2.968 8.940 1.00 85.88 119 ALA A CA 1
ATOM 948 C C . ALA A 1 119 ? -1.649 3.914 7.744 1.00 85.88 119 ALA A C 1
ATOM 950 O O . ALA A 1 119 ? -2.520 3.782 6.891 1.00 85.88 119 ALA A O 1
ATOM 951 N N . GLY A 1 120 ? -0.712 4.845 7.629 1.00 87.56 120 GLY A N 1
ATOM 952 C CA . GLY A 1 120 ? -0.671 5.729 6.473 1.00 87.56 120 GLY A CA 1
ATOM 953 C C . GLY A 1 120 ? 0.641 6.487 6.373 1.00 87.56 120 GLY A C 1
ATOM 954 O O . GLY A 1 120 ? 1.712 5.970 6.712 1.00 87.56 120 GLY A O 1
ATOM 955 N N . LEU A 1 121 ? 0.574 7.706 5.842 1.00 86.62 121 LEU A N 1
ATOM 956 C CA . LEU A 1 121 ? 1.748 8.521 5.553 1.00 86.62 121 LEU A CA 1
ATOM 957 C C . LEU A 1 121 ? 1.913 9.636 6.582 1.00 86.62 121 LEU A C 1
ATOM 959 O O . LEU A 1 121 ? 1.020 10.459 6.780 1.00 86.62 121 LEU A O 1
ATOM 963 N N . GLY A 1 122 ? 3.105 9.695 7.172 1.00 84.62 122 GLY A N 1
ATOM 964 C CA . GLY A 1 122 ? 3.520 10.789 8.040 1.00 84.62 122 GLY A CA 1
ATOM 965 C C . GLY A 1 122 ? 3.816 12.085 7.278 1.00 84.62 122 GLY A C 1
ATOM 966 O O . GLY A 1 122 ? 3.649 12.197 6.056 1.00 84.62 122 GLY A O 1
ATOM 967 N N . LYS A 1 123 ? 4.306 13.084 8.020 1.00 85.25 123 LYS A N 1
ATOM 968 C CA . LYS A 1 123 ? 4.636 14.408 7.474 1.00 85.25 123 LYS A CA 1
ATOM 969 C C . LYS A 1 123 ? 5.698 14.315 6.360 1.00 85.25 123 LYS A C 1
ATOM 971 O O . LYS A 1 123 ? 6.634 13.517 6.466 1.00 85.25 123 LYS A O 1
ATOM 976 N N . PRO A 1 124 ? 5.579 15.122 5.290 1.00 85.56 124 PRO A N 1
ATOM 977 C CA . PRO A 1 124 ? 6.565 15.141 4.218 1.00 85.56 124 PRO A CA 1
ATOM 978 C C . PRO A 1 124 ? 7.892 15.749 4.687 1.00 85.56 124 PRO A C 1
ATOM 980 O O . PRO A 1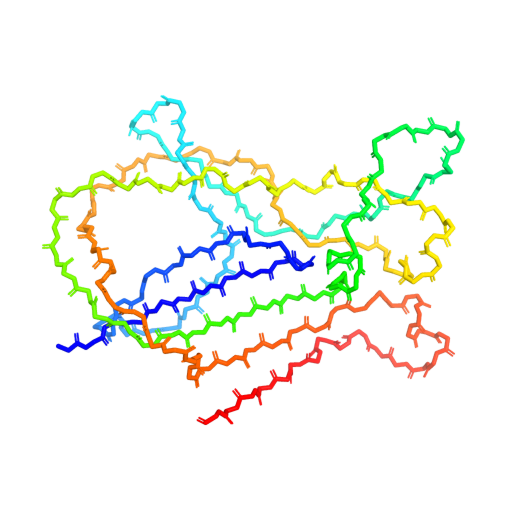 124 ? 7.930 16.848 5.226 1.00 85.56 124 PRO A O 1
ATOM 983 N N . ALA A 1 125 ? 8.987 15.050 4.407 1.00 86.19 125 ALA A N 1
ATOM 984 C CA . ALA A 1 125 ? 10.354 15.543 4.509 1.00 86.19 125 ALA A CA 1
ATOM 985 C C . ALA A 1 125 ? 10.909 15.816 3.105 1.00 86.19 125 ALA A C 1
ATOM 987 O O . ALA A 1 125 ? 10.864 14.942 2.234 1.00 86.19 125 ALA A O 1
ATOM 988 N N . ILE A 1 126 ? 11.431 17.019 2.884 1.00 86.69 126 ILE A N 1
ATOM 989 C CA . ILE A 1 126 ? 11.943 17.471 1.586 1.00 86.69 126 ILE A CA 1
ATOM 990 C C . ILE A 1 126 ? 13.406 17.042 1.433 1.00 86.69 126 ILE A C 1
ATOM 992 O O . ILE A 1 126 ? 14.207 17.206 2.350 1.00 86.69 126 ILE A O 1
ATOM 996 N N . LYS A 1 127 ? 13.760 16.469 0.277 1.00 80.75 127 LYS A N 1
ATOM 997 C CA . LYS A 1 127 ? 15.133 16.061 -0.062 1.00 80.75 127 LYS A CA 1
ATOM 998 C C . LYS A 1 127 ? 15.483 16.433 -1.498 1.00 80.75 127 LYS A C 1
ATOM 1000 O O . LYS A 1 127 ? 14.613 16.418 -2.368 1.00 80.75 127 LYS A O 1
ATOM 1005 N N . GLU A 1 128 ? 16.763 16.680 -1.757 1.00 77.69 128 GLU A N 1
ATOM 1006 C CA . GLU A 1 128 ? 17.267 16.918 -3.111 1.00 77.69 128 GLU A CA 1
ATOM 1007 C C . GLU A 1 128 ? 17.135 15.682 -4.006 1.00 77.69 128 GLU A C 1
ATOM 1009 O O . GLU A 1 128 ? 17.334 14.527 -3.596 1.00 77.69 128 GLU A O 1
ATOM 1014 N N . ARG A 1 129 ? 16.792 15.925 -5.271 1.00 68.50 129 ARG A N 1
ATOM 1015 C CA . ARG A 1 129 ? 16.623 14.878 -6.271 1.00 68.50 129 ARG A CA 1
ATOM 1016 C C . ARG A 1 129 ? 17.980 14.471 -6.851 1.00 68.50 129 ARG A C 1
ATOM 1018 O O . ARG A 1 129 ? 18.604 15.223 -7.584 1.00 68.50 129 ARG A O 1
ATOM 1025 N N . LYS A 1 130 ? 18.389 13.219 -6.627 1.00 67.62 130 LYS A N 1
ATOM 1026 C CA . LYS A 1 130 ? 19.480 12.597 -7.400 1.00 67.62 130 LYS A CA 1
ATOM 1027 C C . LYS A 1 130 ? 18.951 12.098 -8.747 1.00 67.62 130 LYS A C 1
ATOM 1029 O O . LYS A 1 130 ? 17.904 11.443 -8.783 1.00 67.62 130 LYS A O 1
ATOM 1034 N N . HIS A 1 131 ? 19.677 12.360 -9.834 1.00 57.75 131 HIS A N 1
ATOM 1035 C CA . HIS A 1 131 ? 19.383 11.771 -11.142 1.00 57.75 131 HIS A CA 1
ATOM 1036 C C . HIS A 1 131 ? 19.461 10.242 -11.046 1.00 57.75 131 HIS A C 1
ATOM 1038 O O . HIS A 1 131 ? 20.422 9.686 -10.517 1.00 57.75 131 HIS A O 1
ATOM 1044 N N . LYS A 1 132 ? 18.416 9.555 -11.511 1.00 60.88 132 LYS A N 1
ATOM 1045 C CA . LYS A 1 132 ? 18.347 8.091 -11.537 1.00 60.88 132 LYS A CA 1
ATOM 1046 C C . LYS A 1 132 ? 17.736 7.625 -12.845 1.00 60.88 132 LYS A C 1
ATOM 1048 O O . LYS A 1 132 ? 16.771 8.222 -13.319 1.00 60.88 132 LYS A O 1
ATOM 1053 N N . THR A 1 133 ? 18.269 6.527 -13.372 1.00 62.25 133 THR A N 1
ATOM 1054 C CA . THR A 1 133 ? 17.697 5.795 -14.503 1.00 62.25 133 THR A CA 1
ATOM 1055 C C . THR A 1 133 ? 16.259 5.396 -14.188 1.00 62.25 133 THR A C 1
ATOM 1057 O O . THR A 1 133 ? 15.985 4.780 -13.154 1.00 62.25 133 THR A O 1
ATOM 1060 N N . GLN A 1 134 ? 15.337 5.761 -15.076 1.00 63.75 134 GLN A N 1
ATOM 1061 C CA . GLN A 1 134 ? 13.920 5.443 -14.957 1.00 63.75 134 GLN A CA 1
ATOM 1062 C C . GLN A 1 134 ? 13.579 4.247 -15.849 1.00 63.75 134 GLN A C 1
ATOM 1064 O O . GLN A 1 134 ? 14.025 4.132 -16.988 1.00 63.75 134 GLN A O 1
ATOM 1069 N N . TYR A 1 135 ? 12.782 3.336 -15.301 1.00 67.06 135 TYR A N 1
ATOM 1070 C CA . TYR A 1 135 ? 12.350 2.114 -15.972 1.00 67.06 135 TYR A CA 1
ATOM 1071 C C . TYR A 1 135 ? 10.839 2.139 -16.127 1.00 67.06 135 TYR A C 1
ATOM 1073 O O . TYR A 1 135 ? 10.167 2.299 -15.122 1.00 67.06 135 TYR A O 1
ATOM 1081 N N . VAL A 1 136 ? 10.275 1.939 -17.311 1.00 71.44 136 VAL A N 1
ATOM 1082 C CA . VAL A 1 136 ? 8.817 1.881 -17.507 1.00 71.44 136 VAL A CA 1
ATOM 1083 C C . VAL A 1 136 ? 8.340 0.431 -17.510 1.00 71.44 136 VAL A C 1
ATOM 1085 O O . VAL A 1 136 ? 8.976 -0.442 -18.098 1.00 71.44 136 VAL A O 1
ATOM 1088 N N . ILE A 1 137 ? 7.220 0.173 -16.831 1.00 72.38 137 ILE A N 1
ATOM 1089 C CA . ILE A 1 137 ? 6.580 -1.146 -16.760 1.00 72.38 137 ILE A CA 1
ATOM 1090 C C . ILE A 1 137 ? 5.783 -1.369 -18.038 1.00 72.38 137 ILE A C 1
ATOM 1092 O O . ILE A 1 137 ? 4.872 -0.604 -18.331 1.00 72.38 137 ILE A O 1
ATOM 1096 N N . ARG A 1 138 ? 6.140 -2.410 -18.797 1.00 75.12 138 ARG A N 1
ATOM 1097 C CA . ARG A 1 138 ? 5.448 -2.792 -20.035 1.00 75.12 138 ARG A CA 1
ATOM 1098 C C . ARG A 1 138 ? 4.383 -3.854 -19.814 1.00 75.12 138 ARG A C 1
ATOM 1100 O O . ARG A 1 138 ? 3.338 -3.812 -20.445 1.00 75.12 138 ARG A O 1
ATOM 1107 N N . LYS A 1 139 ? 4.688 -4.833 -18.963 1.00 78.75 139 LYS A N 1
ATOM 1108 C CA . LYS A 1 139 ? 3.775 -5.918 -18.605 1.00 78.75 139 LYS A CA 1
ATOM 1109 C C . LYS A 1 139 ? 4.009 -6.308 -17.153 1.00 78.75 139 LYS A C 1
ATOM 1111 O O . LYS A 1 139 ? 5.166 -6.483 -16.760 1.00 78.75 139 LYS A O 1
ATOM 1116 N N . ILE A 1 140 ? 2.919 -6.436 -16.410 1.00 82.31 140 ILE A N 1
ATOM 1117 C CA . ILE A 1 140 ? 2.850 -7.023 -15.070 1.00 82.31 140 ILE A CA 1
ATOM 1118 C C . ILE A 1 140 ? 2.241 -8.419 -15.244 1.00 82.31 140 ILE A C 1
ATOM 1120 O O . ILE A 1 140 ? 1.424 -8.614 -16.142 1.00 82.31 140 ILE A O 1
ATOM 1124 N N . ALA A 1 141 ? 2.708 -9.401 -14.477 1.00 84.38 141 ALA A N 1
ATOM 1125 C CA . ALA A 1 141 ? 2.049 -10.702 -14.402 1.00 84.38 141 ALA A CA 1
ATOM 1126 C C . ALA A 1 141 ? 0.629 -10.561 -13.827 1.00 84.38 141 ALA A C 1
ATOM 1128 O O . ALA A 1 141 ? 0.395 -9.685 -12.999 1.00 84.38 141 ALA A O 1
ATOM 1129 N N . ASP A 1 142 ? -0.286 -11.438 -14.236 1.00 84.44 142 ASP A N 1
ATOM 1130 C CA . ASP A 1 142 ? -1.700 -11.348 -13.843 1.00 84.44 142 ASP A CA 1
ATOM 1131 C C . ASP A 1 142 ? -1.900 -11.585 -12.336 1.00 84.44 142 ASP A C 1
ATOM 1133 O O . ASP A 1 142 ? -2.794 -11.011 -11.719 1.00 84.44 142 ASP A O 1
ATOM 1137 N N . HIS A 1 143 ? -1.001 -12.362 -11.723 1.00 84.88 143 HIS A N 1
ATOM 1138 C CA . HIS A 1 143 ? -1.004 -12.654 -10.295 1.00 84.88 143 HIS A CA 1
ATOM 1139 C C . HIS A 1 143 ? 0.337 -12.309 -9.629 1.00 84.88 143 HIS A C 1
ATOM 1141 O O . HIS A 1 143 ? 1.402 -12.445 -10.255 1.00 84.88 143 HIS A O 1
ATOM 11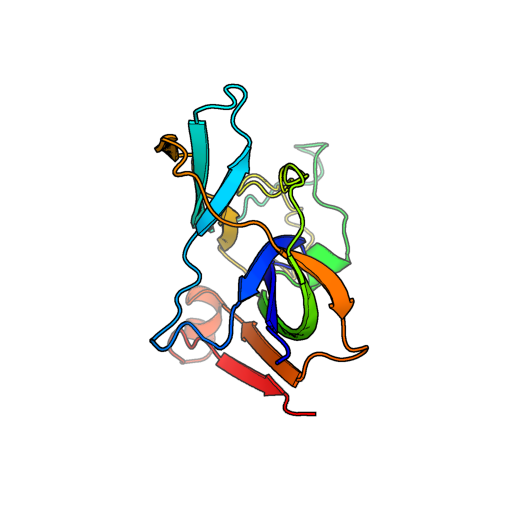47 N N . PRO A 1 144 ? 0.317 -11.845 -8.364 1.00 85.25 144 PRO A N 1
ATOM 1148 C CA . PRO A 1 144 ? 1.536 -11.647 -7.600 1.00 85.25 144 PRO A CA 1
ATOM 1149 C C . PRO A 1 144 ? 2.179 -13.005 -7.319 1.00 85.25 144 PRO A C 1
ATOM 1151 O O . PRO A 1 144 ? 1.508 -13.961 -6.957 1.00 85.25 144 PRO A O 1
ATOM 1154 N N . PHE A 1 145 ? 3.500 -13.086 -7.451 1.00 85.25 145 PHE A N 1
ATOM 1155 C CA . PHE A 1 145 ? 4.226 -14.316 -7.112 1.00 85.25 145 PHE A CA 1
ATOM 1156 C C . PHE A 1 145 ? 4.618 -14.364 -5.630 1.00 85.25 145 PHE A C 1
ATOM 1158 O O . PHE A 1 145 ? 5.009 -15.411 -5.127 1.00 85.25 145 PHE A O 1
ATOM 1165 N N . LEU A 1 146 ? 4.568 -13.217 -4.943 1.00 87.56 146 LEU A N 1
ATOM 1166 C CA . LEU A 1 146 ? 4.632 -13.130 -3.488 1.00 87.56 146 LEU A CA 1
ATOM 1167 C C . LEU A 1 146 ? 3.557 -12.165 -3.013 1.00 87.56 146 LEU A C 1
ATOM 1169 O O . LEU A 1 146 ? 3.480 -11.030 -3.493 1.00 87.56 146 LEU A O 1
ATOM 1173 N N . HIS A 1 147 ? 2.777 -12.603 -2.037 1.00 90.19 147 HIS A N 1
ATOM 1174 C CA . HIS A 1 147 ? 1.752 -11.797 -1.405 1.00 90.19 147 HIS A CA 1
ATOM 1175 C C . HIS A 1 147 ? 1.871 -11.946 0.113 1.00 90.19 147 HIS A C 1
ATOM 1177 O O . HIS A 1 147 ? 1.688 -13.036 0.657 1.00 90.19 147 HIS A O 1
ATOM 1183 N N . PHE A 1 148 ? 2.218 -10.842 0.777 1.00 89.38 148 PH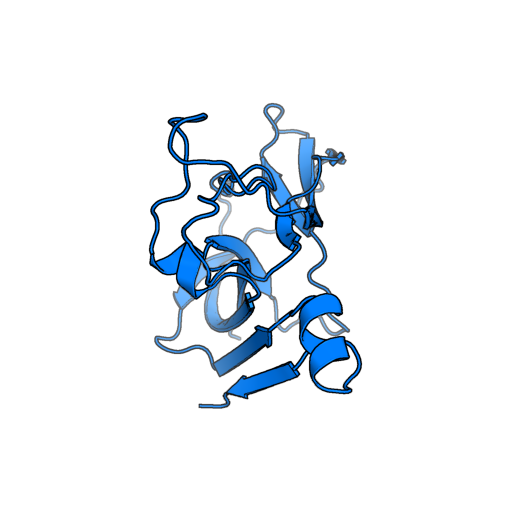E A N 1
ATOM 1184 C CA . PHE A 1 148 ? 2.281 -10.749 2.229 1.00 89.38 148 PHE A CA 1
ATOM 1185 C C . PHE A 1 148 ? 1.121 -9.901 2.736 1.00 89.38 148 PHE A C 1
ATOM 1187 O O . PHE A 1 148 ? 0.977 -8.747 2.327 1.00 89.38 148 PHE A O 1
ATOM 1194 N N . VAL A 1 149 ? 0.353 -10.457 3.668 1.00 88.75 149 VAL A N 1
ATOM 1195 C CA . VAL A 1 149 ? -0.695 -9.736 4.392 1.00 88.75 149 VAL A CA 1
ATOM 1196 C C . VAL A 1 149 ? -0.300 -9.683 5.858 1.00 88.75 149 VAL A C 1
ATOM 1198 O O . VAL A 1 149 ? -0.125 -10.725 6.494 1.00 88.75 149 VAL A O 1
ATOM 1201 N N . PHE A 1 150 ? -0.151 -8.474 6.388 1.00 86.56 150 PHE A N 1
ATOM 1202 C CA . PHE A 1 150 ? 0.119 -8.239 7.799 1.00 86.56 150 PHE A CA 1
ATOM 1203 C C . PHE A 1 150 ? -1.124 -7.645 8.437 1.00 86.56 150 PHE A C 1
ATOM 1205 O O . PHE A 1 150 ? -1.532 -6.540 8.090 1.00 86.56 150 PHE A O 1
ATOM 1212 N N . GLN A 1 151 ? -1.695 -8.357 9.401 1.00 83.62 151 GLN A N 1
ATOM 1213 C CA . GLN A 1 151 ? -2.769 -7.812 10.221 1.00 83.62 151 GLN A CA 1
ATOM 1214 C C . GLN A 1 151 ? -2.174 -7.241 11.506 1.00 83.62 151 GLN A C 1
ATOM 1216 O O . GLN A 1 151 ? -1.450 -7.932 12.227 1.00 83.62 151 GLN A O 1
ATOM 1221 N N . TYR A 1 152 ? -2.470 -5.977 11.792 1.00 77.50 152 TYR A N 1
ATOM 1222 C CA . TYR A 1 152 ? -2.083 -5.309 13.023 1.00 77.50 152 TYR A CA 1
ATOM 1223 C C . TYR A 1 152 ? -3.342 -5.013 13.841 1.00 77.50 152 TYR A C 1
ATOM 1225 O O . TYR A 1 152 ? -4.235 -4.290 13.415 1.00 77.50 152 TYR A O 1
ATOM 1233 N N . LYS A 1 153 ? -3.432 -5.609 15.035 1.00 66.19 153 LYS A N 1
ATOM 1234 C CA . LYS A 1 153 ? -4.516 -5.352 15.993 1.00 66.19 153 LYS A CA 1
ATOM 1235 C C . LYS A 1 153 ? -3.970 -4.657 17.241 1.00 66.19 153 LYS A C 1
ATOM 1237 O O . LYS A 1 153 ? -2.840 -4.941 17.656 1.00 66.19 153 LYS A O 1
ATOM 1242 N N . PRO A 1 154 ? -4.732 -3.755 17.880 1.00 56.91 154 PRO A N 1
ATOM 1243 C CA . PRO A 1 154 ? -4.286 -3.088 19.091 1.00 56.91 154 PRO A CA 1
ATOM 1244 C C . PRO A 1 154 ? -4.279 -4.055 20.264 1.00 56.91 154 PRO A C 1
ATOM 1246 O O . PRO A 1 154 ? -5.157 -4.913 20.390 1.00 56.91 154 PRO A O 1
ATOM 1249 N N . ARG A 1 155 ? -3.332 -3.853 21.185 1.00 48.94 155 ARG A N 1
ATOM 1250 C CA . ARG A 1 155 ? -3.198 -4.662 22.407 1.00 48.94 155 ARG A CA 1
ATOM 1251 C C . ARG A 1 155 ? -4.467 -4.697 23.259 1.00 48.94 155 ARG A C 1
ATOM 1253 O O . ARG A 1 155 ? -4.715 -5.715 23.888 1.00 48.94 155 ARG A O 1
ATOM 1260 N N . LEU A 1 156 ? -5.276 -3.636 23.251 1.00 49.47 156 LEU A N 1
ATOM 1261 C CA . LEU A 1 156 ? -6.489 -3.529 24.071 1.00 49.47 156 LEU A CA 1
ATOM 1262 C C . LEU A 1 156 ? -7.539 -4.613 23.758 1.00 49.47 156 LEU A C 1
ATOM 1264 O O . LEU A 1 156 ? -8.199 -5.092 24.671 1.00 49.47 156 LEU A O 1
ATOM 1268 N N . ILE A 1 157 ? -7.636 -5.088 22.510 1.00 51.06 157 ILE A N 1
ATOM 1269 C CA . ILE A 1 157 ? -8.512 -6.224 22.155 1.00 51.06 157 ILE A CA 1
ATOM 1270 C C . ILE A 1 157 ? -7.872 -7.566 22.549 1.00 51.06 157 ILE A C 1
ATOM 1272 O O . ILE A 1 157 ? -8.563 -8.533 22.863 1.00 51.06 157 ILE A O 1
ATOM 1276 N N . SER A 1 158 ? -6.541 -7.632 22.513 1.00 42.44 158 SER A N 1
ATOM 1277 C CA . SER A 1 158 ? -5.766 -8.859 22.724 1.00 42.44 158 SER A CA 1
ATOM 1278 C C . SER A 1 158 ? -5.567 -9.192 24.209 1.00 42.44 158 SER A C 1
ATOM 1280 O O . SER A 1 158 ? -5.497 -10.362 24.577 1.00 42.44 158 SER A O 1
ATOM 1282 N N . LEU A 1 159 ? -5.559 -8.179 25.085 1.00 42.97 159 LEU A N 1
ATOM 1283 C CA . LEU A 1 159 ? -5.517 -8.326 26.547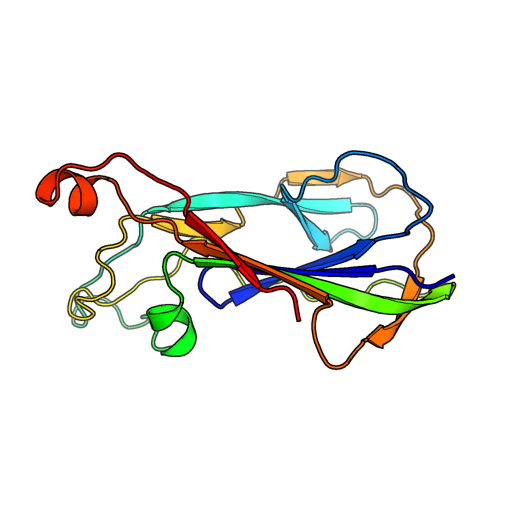 1.00 42.97 159 LEU A CA 1
ATOM 1284 C C . LEU A 1 159 ? -6.792 -8.967 27.109 1.00 42.97 159 LEU A C 1
ATOM 1286 O O . LEU A 1 159 ? -6.699 -9.787 28.014 1.00 42.97 159 LEU A O 1
ATOM 1290 N N . ALA A 1 160 ? -7.955 -8.709 26.503 1.00 45.72 160 ALA A N 1
ATOM 1291 C CA . ALA A 1 160 ? -9.196 -9.422 26.825 1.00 45.72 160 ALA A CA 1
ATOM 1292 C C . ALA A 1 160 ? -9.167 -10.918 26.424 1.00 45.72 160 ALA A C 1
ATOM 1294 O O . ALA A 1 160 ? -10.063 -11.672 26.792 1.00 45.72 160 ALA A O 1
ATOM 1295 N N . LYS A 1 161 ? -8.150 -11.352 25.663 1.00 47.81 161 LYS A N 1
ATOM 1296 C CA . LYS A 1 161 ? -7.962 -12.725 25.161 1.00 47.81 161 LYS A CA 1
ATOM 1297 C C . LYS A 1 161 ? -6.603 -13.347 25.527 1.00 47.81 161 LYS A C 1
ATOM 1299 O O . LYS A 1 161 ? -6.289 -14.427 25.036 1.00 47.81 161 LYS A O 1
ATOM 1304 N N . GLY A 1 162 ? -5.796 -12.693 26.368 1.00 34.44 162 GLY A N 1
ATOM 1305 C CA . GLY A 1 162 ? -4.538 -13.245 26.888 1.00 34.44 162 GLY A CA 1
ATOM 1306 C C . GLY A 1 162 ? -3.402 -13.441 25.871 1.00 34.44 162 GLY A C 1
ATOM 1307 O O . GLY A 1 162 ? -2.668 -14.417 25.978 1.00 34.44 162 GLY A O 1
ATOM 1308 N N . SER A 1 163 ? -3.224 -12.562 24.875 1.00 41.28 163 SER A N 1
ATOM 1309 C CA . SER A 1 163 ? -2.108 -12.692 23.910 1.00 41.28 163 SER A CA 1
ATOM 1310 C C . SER A 1 163 ? -1.465 -11.359 23.507 1.00 41.28 163 SER A C 1
ATOM 1312 O O . SER A 1 163 ? -2.140 -10.344 23.340 1.00 41.28 163 SER A O 1
ATOM 1314 N N . PHE A 1 164 ? -0.134 -11.368 23.368 1.00 38.69 164 PHE A N 1
ATOM 1315 C CA . PHE A 1 164 ? 0.703 -10.222 22.994 1.00 38.69 164 PHE A CA 1
ATOM 1316 C C . PHE A 1 164 ? 0.481 -9.785 21.535 1.00 38.69 164 PHE A C 1
ATOM 1318 O O . PHE A 1 164 ? -0.025 -10.536 20.708 1.00 38.69 164 PHE A O 1
ATOM 1325 N N . GLN A 1 165 ? 0.867 -8.547 21.221 1.00 42.03 165 GLN A N 1
ATOM 1326 C CA . GLN A 1 165 ? 0.737 -7.931 19.897 1.00 42.03 165 GLN A CA 1
ATOM 1327 C C . GLN A 1 165 ? 1.567 -8.708 18.859 1.00 42.03 165 GLN A C 1
ATOM 1329 O O . GLN A 1 165 ? 2.787 -8.568 18.807 1.00 42.03 165 GLN A O 1
ATOM 1334 N N . ILE A 1 166 ? 0.915 -9.537 18.049 1.00 46.28 166 ILE A N 1
ATOM 1335 C CA . ILE A 1 166 ? 1.557 -10.311 16.984 1.00 46.28 166 ILE A CA 1
ATOM 1336 C C . ILE A 1 166 ? 1.204 -9.648 15.652 1.00 46.28 166 ILE A C 1
ATOM 1338 O O . ILE A 1 166 ? 0.032 -9.545 15.299 1.00 46.28 166 ILE A O 1
ATOM 1342 N N . LEU A 1 167 ? 2.218 -9.201 14.906 1.00 51.22 167 LEU A N 1
ATOM 1343 C CA . LEU A 1 167 ? 2.098 -9.047 13.456 1.00 51.22 167 LEU A CA 1
ATOM 1344 C C . LEU A 1 167 ? 1.997 -10.464 12.888 1.00 51.22 167 LEU A C 1
ATOM 1346 O O . LEU A 1 167 ? 3.000 -11.173 12.819 1.00 51.22 167 LEU A O 1
ATOM 1350 N N . SER A 1 168 ? 0.792 -10.912 12.542 1.00 48.94 168 SER A N 1
ATOM 1351 C CA . SER A 1 168 ? 0.625 -12.193 11.857 1.00 48.94 168 SER A CA 1
ATOM 1352 C C . SER A 1 168 ? 0.865 -11.975 10.366 1.00 48.94 168 SER A C 1
ATOM 1354 O O . SER A 1 168 ? 0.093 -11.268 9.716 1.00 48.94 168 SER A O 1
ATOM 1356 N N . CYS A 1 169 ? 1.938 -12.562 9.839 1.00 47.31 169 CYS A N 1
ATOM 1357 C CA . CYS A 1 169 ? 2.215 -12.594 8.407 1.00 47.31 169 CYS A CA 1
ATOM 1358 C C . CYS A 1 169 ? 1.538 -13.817 7.795 1.00 47.31 169 CYS A C 1
ATOM 1360 O O . CYS A 1 169 ? 1.906 -14.944 8.125 1.00 47.31 169 CYS A O 1
ATOM 1362 N N . LEU A 1 170 ? 0.610 -13.609 6.867 1.00 55.00 170 LEU A N 1
ATOM 1363 C CA . LEU A 1 170 ? 0.172 -14.670 5.964 1.00 55.00 170 LEU A CA 1
ATOM 1364 C C . LEU A 1 170 ? 0.977 -14.552 4.669 1.00 55.00 170 LEU A C 1
ATOM 1366 O O . LEU A 1 170 ? 0.957 -13.507 4.014 1.00 55.00 170 LEU A O 1
ATOM 1370 N N . LEU A 1 171 ? 1.721 -15.608 4.337 1.00 44.81 171 LEU A N 1
ATOM 1371 C CA . LEU A 1 171 ? 2.419 -15.743 3.063 1.00 44.81 171 LEU A CA 1
ATOM 1372 C C . LEU A 1 171 ? 1.566 -16.620 2.150 1.00 44.81 171 LEU A C 1
ATOM 1374 O O . LEU A 1 171 ? 1.458 -17.821 2.384 1.00 44.81 171 LEU A O 1
ATOM 1378 N N . ASN A 1 172 ? 1.002 -16.033 1.099 1.00 45.91 172 ASN A N 1
ATOM 1379 C CA . ASN A 1 172 ? 0.374 -16.808 0.036 1.00 45.91 172 ASN A CA 1
ATOM 1380 C C . ASN A 1 172 ? 1.385 -16.969 -1.103 1.00 45.91 172 ASN A C 1
ATOM 1382 O O . ASN A 1 172 ? 1.747 -15.995 -1.768 1.00 45.91 172 ASN A O 1
ATOM 1386 N N . LEU A 1 173 ? 1.868 -18.198 -1.286 1.00 40.78 173 LEU A N 1
ATOM 1387 C CA . LEU A 1 173 ? 2.598 -18.622 -2.478 1.00 40.78 173 LEU A CA 1
ATOM 1388 C C . LEU A 1 173 ? 1.576 -19.253 -3.427 1.00 40.78 173 LEU A C 1
ATOM 1390 O O . LEU A 1 173 ? 0.884 -20.188 -3.029 1.00 40.78 173 LEU A O 1
ATOM 1394 N N . GLN A 1 174 ? 1.458 -18.700 -4.634 1.00 45.75 174 GLN A N 1
ATOM 1395 C CA . GLN A 1 174 ? 0.669 -19.270 -5.730 1.00 45.75 174 GLN A CA 1
ATOM 1396 C C . GLN A 1 174 ? 1.575 -20.035 -6.690 1.00 45.75 174 GLN A C 1
ATOM 1398 O O . GLN A 1 174 ? 2.709 -19.552 -6.932 1.00 45.75 174 GLN A O 1
#